Protein AF-A0A397U407-F1 (afdb_monomer_lite)

Secondary structure (DSSP, 8-state):
-TTT-----S-EEEESSSSS-EE-TTTGGGHHHHSTT--EEEE-STT-------TT-EEEEEE-TTT-SEEES-EEEESSSTT-EEEHHHHS-SS-SS-TTS-EEE-

Sequence (107 aa):
CDYCDSVIAGVRYKCINCPDFDLCNNCVALAPTQHPGHTFIPIHRAGELEIKPSSSVFHPGIICDACRKAIRGVRYKCGNCVNFDLCGNCEADPISKHDENHIFIKI

Structure (mmCIF, N/CA/C/O backbone):
data_AF-A0A397U407-F1
#
_entry.id   AF-A0A397U407-F1
#
loop_
_atom_site.group_PDB
_atom_site.id
_atom_site.type_symbol
_atom_site.label_atom_id
_atom_site.label_alt_id
_atom_site.label_comp_id
_atom_site.label_asym_id
_atom_site.label_entity_id
_atom_site.label_seq_id
_atom_site.pdbx_PDB_ins_code
_atom_site.Cartn_x
_atom_site.Cartn_y
_atom_site.Cartn_z
_atom_site.occupancy
_atom_site.B_iso_or_equiv
_atom_site.auth_seq_id
_atom_site.auth_comp_id
_atom_site.auth_asym_id
_atom_site.auth_atom_id
_atom_site.pdbx_PDB_model_num
ATOM 1 N N . CYS A 1 1 ? -4.750 7.239 18.095 1.00 93.19 1 CYS A N 1
ATOM 2 C CA . CYS A 1 1 ? -5.828 6.462 17.459 1.00 93.19 1 CYS A CA 1
ATOM 3 C C . CYS A 1 1 ? -6.546 7.441 16.565 1.00 93.19 1 CYS A C 1
ATOM 5 O O . CYS A 1 1 ? -7.097 8.382 17.115 1.00 93.19 1 CYS A O 1
ATOM 7 N N . ASP A 1 2 ? -6.536 7.252 15.251 1.00 93.25 2 ASP A N 1
ATOM 8 C CA . ASP A 1 2 ? -7.065 8.248 14.303 1.00 93.25 2 ASP A CA 1
ATOM 9 C C . ASP A 1 2 ? -8.592 8.373 14.323 1.00 93.25 2 ASP A C 1
ATOM 11 O O . ASP A 1 2 ? -9.152 9.260 13.693 1.00 93.25 2 ASP A O 1
ATOM 15 N N . TYR A 1 3 ? -9.286 7.483 15.040 1.00 92.38 3 TYR A N 1
ATOM 16 C CA . TYR A 1 3 ? -10.741 7.552 15.183 1.00 92.38 3 TYR A CA 1
ATOM 17 C C . TYR A 1 3 ? -11.211 8.279 16.449 1.00 92.38 3 TYR A C 1
ATOM 19 O O . TYR A 1 3 ? -12.225 8.965 16.423 1.00 92.38 3 TYR A O 1
ATOM 27 N N . CYS A 1 4 ? -10.534 8.080 17.583 1.00 93.94 4 CYS A N 1
ATOM 28 C CA . CYS A 1 4 ? -10.966 8.626 18.877 1.00 93.94 4 CYS A CA 1
ATOM 29 C C . CYS A 1 4 ? -9.955 9.593 19.500 1.00 93.94 4 CYS A C 1
ATOM 31 O O . CYS A 1 4 ? -10.072 9.899 20.685 1.00 93.94 4 CYS A O 1
ATOM 33 N N . ASP A 1 5 ? -8.924 9.976 18.743 1.00 93.75 5 ASP A N 1
ATOM 34 C CA . ASP A 1 5 ? -7.843 10.915 19.085 1.00 93.75 5 ASP A CA 1
ATOM 35 C C . ASP A 1 5 ? -7.050 10.610 20.367 1.00 93.75 5 ASP A C 1
ATOM 37 O O . ASP A 1 5 ? -6.155 11.348 20.773 1.00 93.75 5 ASP A O 1
ATOM 41 N N . SER A 1 6 ? -7.322 9.473 21.005 1.00 93.06 6 SER A N 1
ATOM 42 C CA . SER A 1 6 ? -6.620 9.042 22.207 1.00 93.06 6 SER A CA 1
ATOM 43 C C . SER A 1 6 ? -5.265 8.414 21.886 1.00 93.06 6 SER A C 1
ATOM 45 O O . SER A 1 6 ? -5.049 7.791 20.833 1.00 93.06 6 SER A O 1
ATOM 47 N N . VAL A 1 7 ? -4.345 8.537 22.845 1.00 92.38 7 VAL A N 1
ATOM 48 C CA . VAL A 1 7 ? -3.072 7.817 22.824 1.00 92.38 7 VAL A CA 1
ATOM 49 C C . VAL A 1 7 ? -3.354 6.317 22.863 1.00 92.38 7 VAL A C 1
ATOM 51 O O . VAL A 1 7 ? -4.119 5.831 23.696 1.00 92.38 7 VAL A O 1
ATOM 54 N N . ILE A 1 8 ? -2.730 5.569 21.955 1.00 91.62 8 ILE A N 1
ATOM 55 C CA . ILE A 1 8 ? -2.888 4.117 21.910 1.00 91.62 8 ILE A CA 1
ATOM 56 C C . ILE A 1 8 ? -2.012 3.503 23.002 1.00 91.62 8 ILE A C 1
ATOM 58 O O . ILE A 1 8 ? -0.793 3.435 22.862 1.00 91.62 8 ILE A O 1
ATOM 62 N N . ALA A 1 9 ? -2.642 3.048 24.082 1.00 88.88 9 ALA A N 1
ATOM 63 C CA . ALA A 1 9 ? -2.004 2.230 25.105 1.00 88.88 9 ALA A CA 1
ATOM 64 C C . ALA A 1 9 ? -2.321 0.746 24.852 1.00 88.88 9 ALA A C 1
ATOM 66 O O . ALA A 1 9 ? -3.488 0.365 24.753 1.00 88.88 9 ALA A O 1
ATOM 67 N N . GLY A 1 10 ? -1.288 -0.094 24.744 1.00 88.00 10 GLY A N 1
ATOM 68 C CA . GLY A 1 10 ? -1.428 -1.520 24.431 1.00 88.00 10 GLY A CA 1
ATOM 69 C C . GLY A 1 10 ? -1.269 -1.818 22.938 1.00 88.00 10 GLY A C 1
ATOM 70 O O . GLY A 1 10 ? -0.329 -1.338 22.311 1.00 88.00 10 GLY A O 1
ATOM 71 N N . VAL A 1 11 ? -2.162 -2.640 22.375 1.00 90.81 11 VAL A N 1
ATOM 72 C CA . VAL A 1 11 ? -2.083 -3.070 20.968 1.00 90.81 11 VAL A CA 1
ATOM 73 C C . VAL A 1 11 ? -2.506 -1.932 20.038 1.00 90.81 11 VAL A C 1
ATOM 75 O O . VAL A 1 11 ? -3.620 -1.410 20.142 1.00 90.81 11 VAL A O 1
ATOM 78 N N . ARG A 1 12 ? -1.617 -1.572 19.109 1.00 93.00 12 ARG A N 1
ATOM 79 C CA . ARG A 1 12 ? -1.882 -0.630 18.012 1.00 93.00 12 ARG A CA 1
ATOM 80 C C . ARG A 1 12 ? -2.314 -1.408 16.783 1.00 93.00 12 ARG A C 1
ATOM 82 O O . ARG A 1 12 ? -1.646 -2.360 16.417 1.00 93.00 12 ARG A O 1
ATOM 89 N N . TYR A 1 13 ? -3.394 -1.007 16.128 1.00 92.50 13 TYR A N 1
ATOM 90 C CA . TYR A 1 13 ? -3.873 -1.654 14.910 1.00 92.50 13 TYR A CA 1
ATOM 91 C C . TYR A 1 13 ? -3.595 -0.757 13.713 1.00 92.50 13 TYR A C 1
ATOM 93 O O . TYR A 1 13 ? -4.314 0.218 13.518 1.00 92.50 13 TYR A O 1
ATOM 101 N N . LYS A 1 14 ? -2.576 -1.079 12.913 1.00 89.31 14 LYS A N 1
ATOM 102 C CA . LYS A 1 14 ? -2.215 -0.280 11.735 1.00 89.31 14 LYS A CA 1
ATOM 103 C C . LYS A 1 14 ? -2.994 -0.739 10.512 1.00 89.31 14 LYS A C 1
ATOM 105 O O . LYS A 1 14 ? -3.038 -1.934 10.214 1.00 89.31 14 LYS A O 1
ATOM 110 N N . CYS A 1 15 ? -3.580 0.209 9.792 1.00 89.69 15 CYS A N 1
ATOM 111 C CA . CYS A 1 15 ? -4.128 -0.026 8.466 1.00 89.69 15 CYS A CA 1
ATOM 112 C C . CYS A 1 15 ? -2.975 -0.204 7.475 1.00 89.69 15 CYS A C 1
ATOM 114 O O . CYS A 1 15 ? -2.140 0.686 7.322 1.00 89.69 15 CYS A O 1
ATOM 116 N N . ILE A 1 16 ? -2.925 -1.342 6.784 1.00 84.38 16 ILE A N 1
ATOM 117 C CA . ILE A 1 16 ? -1.868 -1.612 5.791 1.00 84.38 16 ILE A CA 1
ATOM 118 C C . ILE A 1 16 ? -2.165 -0.979 4.427 1.00 84.38 16 ILE A C 1
ATOM 120 O O . ILE A 1 16 ? -1.304 -0.937 3.551 1.00 84.38 16 ILE A O 1
ATOM 124 N N . ASN A 1 17 ? -3.401 -0.518 4.236 1.00 82.88 17 ASN A N 1
ATOM 125 C CA . ASN A 1 17 ? -3.863 0.129 3.015 1.00 82.88 17 ASN A CA 1
ATOM 126 C C . ASN A 1 17 ? -3.683 1.656 3.057 1.00 82.88 17 ASN A C 1
ATOM 128 O O . ASN A 1 17 ? -3.787 2.298 2.014 1.00 82.88 17 ASN A O 1
ATOM 132 N N . CYS A 1 18 ? -3.386 2.229 4.229 1.00 79.75 18 CYS A N 1
ATOM 133 C CA . CYS A 1 18 ? -3.211 3.665 4.433 1.00 79.75 18 CYS A CA 1
ATOM 134 C C . CYS A 1 18 ? -1.795 3.989 4.944 1.00 79.75 18 CYS A C 1
ATOM 136 O O . CYS A 1 18 ? -1.244 3.215 5.728 1.00 79.75 18 CYS A O 1
ATOM 138 N N . PRO A 1 19 ? -1.207 5.137 4.556 1.00 76.81 19 PRO A N 1
ATOM 139 C CA . PRO A 1 19 ? 0.125 5.532 5.021 1.00 76.81 19 PRO A CA 1
ATOM 140 C C . PRO A 1 19 ? 0.213 5.678 6.548 1.00 76.81 19 PRO A C 1
ATOM 142 O O . PRO A 1 19 ? 1.113 5.120 7.181 1.00 76.81 19 PRO A O 1
ATOM 145 N N . ASP A 1 20 ? -0.760 6.365 7.150 1.00 83.06 20 ASP A N 1
ATOM 146 C CA . ASP A 1 20 ? -0.769 6.689 8.578 1.00 83.06 20 ASP A CA 1
ATOM 147 C C . ASP A 1 20 ? -2.200 6.641 9.120 1.00 83.06 20 ASP A C 1
ATOM 149 O O . ASP A 1 20 ? -2.890 7.649 9.207 1.00 83.06 20 ASP A O 1
ATOM 153 N N . PHE A 1 21 ? -2.698 5.424 9.342 1.00 90.62 21 PHE A N 1
ATOM 154 C CA . PHE A 1 21 ? -3.993 5.216 9.977 1.00 90.62 21 PHE A CA 1
ATOM 155 C C . PHE A 1 21 ? -3.915 4.039 10.946 1.00 90.62 21 PHE A C 1
ATOM 157 O O . PHE A 1 21 ? -3.531 2.925 10.576 1.00 90.62 21 PHE A O 1
ATOM 164 N N . ASP A 1 22 ? -4.291 4.295 12.189 1.00 93.25 22 ASP A N 1
ATOM 165 C CA . ASP A 1 22 ? -4.041 3.470 13.350 1.00 93.25 22 ASP A CA 1
ATOM 166 C C . ASP A 1 22 ? -5.199 3.535 14.347 1.00 93.25 22 ASP A C 1
ATOM 168 O O . ASP A 1 22 ? -5.568 4.582 14.887 1.00 93.25 22 ASP A O 1
ATOM 172 N N . LEU A 1 23 ? -5.738 2.366 14.671 1.00 94.44 23 LEU A N 1
ATOM 173 C CA . LEU A 1 23 ? -6.820 2.205 15.632 1.00 94.44 23 LEU A CA 1
ATOM 174 C C . LEU A 1 23 ? -6.302 1.635 16.955 1.00 94.44 23 LEU A C 1
ATOM 176 O O . LEU A 1 23 ? -5.342 0.865 17.004 1.00 94.44 23 LEU A O 1
ATOM 180 N N . CYS A 1 24 ? -6.953 2.006 18.056 1.00 95.38 24 CYS A N 1
ATOM 181 C CA . CYS A 1 24 ? -6.770 1.340 19.342 1.00 95.38 24 CYS A CA 1
ATOM 182 C C . CYS A 1 24 ? -7.677 0.106 19.454 1.00 95.38 24 CYS A C 1
ATOM 184 O O . CYS A 1 24 ? -8.590 -0.099 18.649 1.00 95.38 24 CYS A O 1
ATOM 186 N N . ASN A 1 25 ? -7.476 -0.681 20.511 1.00 93.94 25 ASN A N 1
ATOM 187 C CA . ASN A 1 25 ? -8.255 -1.890 20.775 1.00 93.94 25 ASN A CA 1
ATOM 188 C C . ASN A 1 25 ? -9.774 -1.660 20.870 1.00 93.94 25 ASN A C 1
ATOM 190 O O . ASN A 1 25 ? -10.549 -2.538 20.511 1.00 93.94 25 ASN A O 1
ATOM 194 N N . ASN A 1 26 ? -10.208 -0.477 21.308 1.00 93.94 26 ASN A N 1
ATOM 195 C CA . ASN A 1 26 ? -11.634 -0.158 21.417 1.00 93.94 26 ASN A CA 1
ATOM 196 C C . ASN A 1 26 ? -12.246 0.265 20.074 1.00 93.94 26 ASN A C 1
ATOM 198 O O . ASN A 1 26 ? -13.452 0.145 19.882 1.00 93.94 26 ASN A O 1
ATOM 202 N N . CYS A 1 27 ? -11.429 0.763 19.144 1.00 94.88 27 CYS A N 1
ATOM 203 C CA . CYS A 1 27 ? -11.901 1.303 17.871 1.00 94.88 27 CYS A CA 1
ATOM 204 C C . CYS A 1 27 ? -11.763 0.314 16.712 1.00 94.88 27 CYS A C 1
ATOM 206 O O . CYS A 1 27 ? -12.470 0.460 15.722 1.00 94.88 27 CYS A O 1
ATOM 208 N N . VAL A 1 28 ? -10.915 -0.715 16.824 1.00 93.38 28 VAL A N 1
ATOM 209 C CA . VAL A 1 28 ? -10.746 -1.718 15.757 1.00 93.38 28 VAL A CA 1
ATOM 210 C C . VAL A 1 28 ? -12.046 -2.463 15.435 1.00 93.38 28 VAL A C 1
ATOM 212 O O . VAL A 1 28 ? -12.306 -2.770 14.277 1.00 93.38 28 VAL A O 1
ATOM 215 N N . ALA A 1 29 ? -12.917 -2.675 16.426 1.00 92.00 29 ALA A N 1
ATOM 216 C CA . ALA A 1 29 ? -14.231 -3.285 16.212 1.00 92.00 29 ALA A CA 1
ATOM 217 C C . ALA A 1 29 ? -15.157 -2.430 15.323 1.00 92.00 29 ALA A C 1
ATOM 219 O O . ALA A 1 29 ? -16.078 -2.962 14.710 1.00 92.00 29 ALA A O 1
ATOM 220 N N . LEU A 1 30 ? -14.896 -1.121 15.226 1.00 91.25 30 LEU A N 1
ATOM 221 C CA . LEU A 1 30 ? -15.621 -0.186 14.362 1.00 91.25 30 LEU A CA 1
ATOM 222 C C . LEU A 1 30 ? -15.002 -0.084 12.960 1.00 91.25 30 LEU A C 1
ATOM 224 O O . LEU A 1 30 ? -15.583 0.554 12.086 1.00 91.25 30 LEU A O 1
ATOM 228 N N . ALA A 1 31 ? -13.843 -0.704 12.715 1.00 87.75 31 ALA A N 1
ATOM 229 C CA . ALA A 1 31 ? -13.171 -0.648 11.420 1.00 87.75 31 ALA A CA 1
ATOM 230 C C . ALA A 1 31 ? -14.056 -1.115 10.248 1.00 87.75 31 ALA A C 1
ATOM 232 O O . ALA A 1 31 ? -14.077 -0.416 9.238 1.00 87.75 31 ALA A O 1
ATOM 233 N N . PRO A 1 32 ? -14.850 -2.204 10.350 1.00 85.25 32 PRO A N 1
ATOM 234 C CA . PRO A 1 32 ? -15.691 -2.641 9.235 1.00 85.25 32 PRO A CA 1
ATOM 235 C C . PRO A 1 32 ? -16.739 -1.610 8.796 1.00 85.25 32 PRO A C 1
ATOM 237 O O . PRO A 1 32 ? -17.144 -1.624 7.637 1.00 85.25 32 PRO A O 1
ATOM 240 N N . THR A 1 33 ? -17.182 -0.727 9.698 1.00 86.56 33 THR A N 1
ATOM 241 C CA . THR A 1 33 ? -18.207 0.286 9.404 1.00 86.56 33 THR A CA 1
ATOM 242 C C . THR A 1 33 ? -17.603 1.658 9.117 1.00 86.56 33 THR A C 1
ATOM 244 O O . THR A 1 33 ? -18.044 2.335 8.195 1.00 86.56 33 THR A O 1
ATOM 247 N N . GLN A 1 34 ? -16.583 2.067 9.876 1.00 82.50 34 GLN A N 1
ATOM 248 C CA . GLN A 1 34 ? -15.979 3.403 9.792 1.00 82.50 34 GLN A CA 1
ATOM 249 C C . GLN A 1 34 ? -14.760 3.471 8.865 1.00 82.50 34 GLN A C 1
ATOM 251 O O . GLN A 1 34 ? -14.347 4.561 8.476 1.00 82.50 34 GLN A O 1
ATOM 256 N N . HIS A 1 35 ? -14.172 2.327 8.514 1.00 79.81 35 HIS A N 1
ATOM 257 C CA . HIS A 1 35 ? -13.027 2.233 7.611 1.00 79.81 35 HIS A CA 1
ATOM 258 C C . HIS A 1 35 ? -13.137 0.986 6.704 1.00 79.81 35 HIS A C 1
ATOM 260 O O . HIS A 1 35 ? -12.299 0.079 6.771 1.00 79.81 35 HIS A O 1
ATOM 266 N N . PRO A 1 36 ? -14.213 0.897 5.896 1.00 83.56 36 PRO A N 1
ATOM 267 C CA . PRO A 1 36 ? -14.557 -0.310 5.152 1.00 83.56 36 PRO A CA 1
ATOM 268 C C . PRO A 1 36 ? -13.537 -0.631 4.055 1.00 83.56 36 PRO A C 1
ATOM 270 O O . PRO A 1 36 ? -12.935 0.252 3.452 1.00 83.56 36 PRO A O 1
ATOM 273 N N . GLY A 1 37 ? -13.380 -1.924 3.760 1.00 79.75 37 GLY A N 1
ATOM 274 C CA . GLY A 1 37 ? -12.528 -2.407 2.667 1.00 79.75 37 GLY A CA 1
ATOM 275 C C . GLY A 1 37 ? -11.024 -2.383 2.956 1.00 79.75 37 GLY A C 1
ATOM 276 O O . GLY A 1 37 ? -10.240 -2.792 2.102 1.00 79.75 37 GLY A O 1
ATOM 277 N N . HIS A 1 38 ? -10.610 -1.940 4.142 1.00 83.56 38 HIS A N 1
ATOM 278 C CA . HIS A 1 38 ? -9.208 -1.841 4.533 1.00 83.56 38 HIS A CA 1
ATOM 279 C C . HIS A 1 38 ? -8.843 -2.854 5.623 1.00 83.56 38 HIS A C 1
ATOM 281 O O . HIS A 1 38 ? -9.641 -3.187 6.499 1.00 83.56 38 HIS A O 1
ATOM 287 N N . THR A 1 39 ? -7.612 -3.360 5.552 1.00 84.56 39 THR A N 1
ATOM 288 C CA . THR A 1 39 ? -7.102 -4.411 6.435 1.00 84.56 39 THR A CA 1
ATOM 289 C C . THR A 1 39 ? -6.270 -3.814 7.562 1.00 84.56 39 THR A C 1
ATOM 291 O O . THR A 1 39 ? -5.362 -3.013 7.330 1.00 84.56 39 THR A O 1
ATOM 294 N N . PHE A 1 40 ? -6.552 -4.260 8.783 1.00 89.75 40 PHE A N 1
ATOM 295 C CA . PHE A 1 40 ? -5.832 -3.870 9.989 1.00 89.75 40 PHE A CA 1
ATOM 296 C C . PHE A 1 40 ? -5.002 -5.028 10.520 1.00 89.75 40 PHE A C 1
ATOM 298 O O . PHE A 1 40 ? -5.471 -6.165 10.564 1.00 89.75 40 PHE A O 1
ATOM 305 N N . ILE A 1 41 ? -3.786 -4.723 10.968 1.00 89.25 41 ILE A N 1
ATOM 306 C CA . ILE A 1 41 ? -2.903 -5.691 11.618 1.00 89.25 41 ILE A CA 1
ATOM 307 C C . ILE A 1 41 ? -2.544 -5.229 13.037 1.00 89.25 41 ILE A C 1
ATOM 309 O O . ILE A 1 41 ? -2.310 -4.033 13.239 1.00 89.25 41 ILE A O 1
ATOM 313 N N . PRO A 1 42 ? -2.502 -6.138 14.026 1.00 90.75 42 PRO A N 1
ATOM 314 C CA . PRO A 1 42 ? -2.103 -5.799 15.385 1.00 90.75 42 PRO A CA 1
ATOM 315 C C . PRO A 1 42 ? -0.579 -5.650 15.496 1.00 90.75 42 PRO A C 1
ATOM 317 O O . PRO A 1 42 ? 0.176 -6.497 15.029 1.00 90.75 42 PRO A O 1
ATOM 320 N N . ILE A 1 43 ? -0.137 -4.588 16.163 1.00 88.94 43 ILE A N 1
ATOM 321 C CA . ILE A 1 43 ? 1.244 -4.312 16.556 1.00 88.94 43 ILE A CA 1
ATOM 322 C C . ILE A 1 43 ? 1.293 -4.365 18.085 1.00 88.94 43 ILE A C 1
ATOM 324 O O . ILE A 1 43 ? 0.714 -3.501 18.755 1.00 88.94 43 ILE A O 1
ATOM 328 N N . HIS A 1 44 ? 1.960 -5.372 18.652 1.00 87.25 44 HIS A N 1
ATOM 329 C CA . HIS A 1 44 ? 2.063 -5.533 20.105 1.00 87.25 44 HIS A CA 1
ATOM 330 C C . HIS A 1 44 ? 3.297 -4.828 20.673 1.00 87.25 44 HIS A C 1
ATOM 332 O O . HIS A 1 44 ? 3.279 -4.391 21.825 1.00 87.25 44 HIS A O 1
ATOM 338 N N . ARG A 1 45 ? 4.372 -4.709 19.883 1.00 82.50 45 ARG A N 1
ATOM 339 C CA . ARG A 1 45 ? 5.630 -4.070 20.286 1.00 82.50 45 ARG A CA 1
ATOM 340 C C . ARG A 1 45 ? 6.141 -3.101 19.226 1.00 82.50 45 ARG A C 1
ATOM 342 O O . ARG A 1 45 ? 6.028 -3.338 18.025 1.00 82.50 45 ARG A O 1
ATOM 349 N N . ALA A 1 46 ? 6.754 -2.010 19.677 1.00 70.56 46 ALA A N 1
ATOM 350 C CA . ALA A 1 46 ? 7.431 -1.075 18.786 1.00 70.56 46 ALA A CA 1
ATOM 351 C C . ALA A 1 46 ? 8.531 -1.812 17.996 1.00 70.56 46 ALA A C 1
ATOM 353 O O . ALA A 1 46 ? 9.416 -2.421 18.592 1.00 70.56 46 ALA A O 1
ATOM 354 N N . GLY A 1 47 ? 8.445 -1.780 16.662 1.00 69.44 47 GLY A N 1
ATOM 355 C CA . GLY A 1 47 ? 9.377 -2.466 15.756 1.00 69.44 47 GLY A CA 1
ATOM 356 C C . GLY A 1 47 ? 8.974 -3.882 15.321 1.00 69.44 47 GLY A C 1
ATOM 357 O O . GLY A 1 47 ? 9.689 -4.483 14.532 1.00 69.44 47 GLY A O 1
ATOM 358 N N . GLU A 1 48 ? 7.840 -4.421 15.784 1.00 70.12 48 GLU A N 1
ATOM 359 C CA . GLU A 1 48 ? 7.394 -5.786 15.439 1.00 70.12 48 GLU A CA 1
ATOM 360 C C . GLU A 1 48 ? 6.938 -5.940 13.980 1.00 70.12 48 GLU A C 1
ATOM 362 O O . GLU A 1 48 ? 6.985 -7.034 13.423 1.00 70.12 48 GLU A O 1
ATOM 367 N N . LEU A 1 49 ? 6.517 -4.848 13.343 1.00 61.56 49 LEU A N 1
ATOM 368 C CA . LEU A 1 49 ? 5.972 -4.875 11.992 1.00 61.56 49 LEU A CA 1
ATOM 369 C C . LEU A 1 49 ? 6.755 -3.965 11.052 1.00 61.56 49 LEU A C 1
ATOM 371 O O . LEU A 1 49 ? 6.455 -2.784 10.893 1.00 61.56 49 LEU A O 1
ATOM 375 N N . GLU A 1 50 ? 7.719 -4.565 10.355 1.00 57.69 50 GLU A N 1
ATOM 376 C CA . GLU A 1 50 ? 8.122 -4.103 9.032 1.00 57.69 50 GLU A CA 1
ATOM 377 C C . GLU A 1 50 ? 7.036 -4.539 8.042 1.00 57.69 50 GLU A C 1
ATOM 379 O O . GLU A 1 50 ? 7.073 -5.651 7.510 1.00 57.69 50 GLU A O 1
ATOM 384 N N . ILE A 1 51 ? 6.031 -3.689 7.806 1.00 56.03 51 ILE A N 1
ATOM 385 C CA . ILE A 1 51 ? 5.034 -3.926 6.754 1.00 56.03 51 ILE A CA 1
ATOM 386 C C . ILE A 1 51 ? 5.749 -3.757 5.413 1.00 56.03 51 ILE A C 1
ATOM 388 O O . ILE A 1 51 ? 5.690 -2.712 4.769 1.00 56.03 51 ILE A O 1
ATOM 392 N N . LYS A 1 52 ? 6.465 -4.798 4.986 1.00 53.47 52 LYS A N 1
ATOM 393 C CA . LYS A 1 52 ? 6.828 -4.956 3.585 1.00 53.47 52 LYS A CA 1
ATOM 394 C C . LYS A 1 52 ? 5.496 -5.108 2.853 1.00 53.47 52 LYS A C 1
ATOM 396 O O . LYS A 1 52 ? 4.744 -6.017 3.217 1.00 53.47 52 LYS A O 1
ATOM 401 N N . PRO A 1 53 ? 5.157 -4.223 1.898 1.00 48.00 53 PRO A N 1
ATOM 402 C CA . PRO A 1 53 ? 3.912 -4.337 1.148 1.00 48.00 53 PRO A CA 1
ATOM 403 C C . PRO A 1 53 ? 3.809 -5.774 0.653 1.00 48.00 53 PRO A C 1
ATOM 405 O O . PRO A 1 53 ? 4.764 -6.294 0.073 1.00 48.00 53 PRO A O 1
ATOM 408 N N . SER A 1 54 ? 2.709 -6.438 1.013 1.00 48.28 54 SER A N 1
ATOM 409 C CA . SER A 1 54 ? 2.567 -7.888 0.942 1.00 48.28 54 SER A CA 1
ATOM 410 C C . SER A 1 54 ? 3.037 -8.414 -0.412 1.00 48.28 54 SER A C 1
ATOM 412 O O . SER A 1 54 ? 2.348 -8.287 -1.423 1.00 48.28 54 SER A O 1
ATOM 414 N N . SER A 1 55 ? 4.196 -9.062 -0.425 1.00 52.69 55 SER A N 1
ATOM 415 C CA . SER A 1 55 ? 4.693 -9.856 -1.550 1.00 52.69 55 SER A CA 1
ATOM 416 C C . SER A 1 55 ? 3.856 -11.129 -1.774 1.00 52.69 55 SER A C 1
ATOM 418 O O . SER A 1 55 ? 4.177 -11.934 -2.646 1.00 52.69 55 SER A O 1
ATOM 420 N N . SER A 1 56 ? 2.781 -11.306 -0.998 1.00 54.09 56 SER A N 1
ATOM 421 C CA . SER A 1 56 ? 1.949 -12.506 -0.897 1.00 54.09 56 SER A CA 1
ATOM 422 C C . SER A 1 56 ? 0.846 -12.620 -1.953 1.00 54.09 56 SER A C 1
ATOM 424 O O . SER A 1 56 ? 0.297 -13.706 -2.113 1.00 54.09 56 SER A O 1
ATOM 426 N N . VAL A 1 57 ? 0.504 -11.547 -2.681 1.00 61.91 57 VAL A N 1
ATOM 427 C CA . VAL A 1 57 ? -0.433 -11.650 -3.816 1.00 61.91 57 VAL A CA 1
ATOM 428 C C . VAL A 1 57 ? 0.346 -12.173 -5.018 1.00 61.91 57 VAL A C 1
ATOM 430 O O . VAL A 1 57 ? 1.116 -11.451 -5.649 1.00 61.91 57 VAL A O 1
ATOM 433 N N . PHE A 1 58 ? 0.222 -13.468 -5.288 1.00 66.00 58 PHE A N 1
ATOM 434 C CA . PHE A 1 58 ? 0.846 -14.095 -6.445 1.00 66.00 58 PHE A CA 1
ATOM 435 C C . PHE A 1 58 ? -0.116 -14.046 -7.629 1.00 66.00 58 PHE A C 1
ATOM 437 O O . PHE A 1 58 ? -1.239 -14.532 -7.531 1.00 66.00 58 PHE A O 1
ATOM 444 N N . HIS A 1 59 ? 0.343 -13.481 -8.746 1.00 70.56 59 HIS A N 1
ATOM 445 C CA . HIS A 1 59 ? -0.394 -13.435 -10.007 1.00 70.56 59 HIS A CA 1
ATOM 446 C C . HIS A 1 59 ? 0.144 -14.536 -10.941 1.00 70.56 59 HIS A C 1
ATOM 448 O O . HIS A 1 59 ? 1.090 -14.286 -11.696 1.00 70.56 59 HIS A O 1
ATOM 454 N N . PRO A 1 60 ? -0.372 -15.782 -10.867 1.00 68.50 60 PRO A N 1
ATOM 455 C CA . PRO A 1 60 ? 0.147 -16.895 -11.658 1.00 68.50 60 PRO A CA 1
ATOM 456 C C . PRO A 1 60 ? 0.050 -16.598 -13.157 1.00 68.50 60 PRO A C 1
ATOM 458 O O . PRO A 1 60 ? -1.005 -16.229 -13.663 1.00 68.50 60 PRO A O 1
ATOM 461 N N . GLY A 1 61 ? 1.167 -16.764 -13.868 1.00 77.62 61 GLY A N 1
ATOM 462 C CA . GLY A 1 61 ? 1.244 -16.545 -15.317 1.00 77.62 61 GLY A CA 1
ATOM 463 C C . GLY A 1 61 ? 1.393 -15.085 -15.754 1.00 77.62 61 GLY A C 1
ATOM 464 O O . GLY A 1 61 ? 1.489 -14.837 -16.952 1.00 77.62 61 GLY A O 1
ATOM 465 N N . ILE A 1 62 ? 1.457 -14.126 -14.823 1.00 84.50 62 ILE A N 1
ATOM 466 C CA . ILE A 1 62 ? 1.622 -12.702 -15.139 1.00 84.50 62 ILE A CA 1
ATOM 467 C C . ILE A 1 62 ? 3.048 -12.257 -14.804 1.00 84.50 62 ILE A C 1
ATOM 469 O O . ILE A 1 62 ? 3.560 -12.448 -13.695 1.00 84.50 62 ILE A O 1
ATOM 473 N N . ILE A 1 63 ? 3.701 -11.652 -15.792 1.00 91.00 63 ILE A N 1
ATOM 474 C CA . ILE A 1 63 ? 5.109 -11.262 -15.753 1.00 91.00 63 ILE A CA 1
ATOM 475 C C . ILE A 1 63 ? 5.187 -9.746 -15.919 1.00 91.00 63 ILE A C 1
ATOM 477 O O . ILE A 1 63 ? 4.463 -9.178 -16.722 1.00 91.00 63 ILE A O 1
ATOM 481 N N . CYS A 1 64 ? 6.070 -9.100 -15.159 1.00 92.25 64 CYS A N 1
ATOM 482 C CA . CYS A 1 64 ? 6.381 -7.690 -15.359 1.00 92.25 64 CYS A CA 1
ATOM 483 C C . CYS A 1 64 ? 7.113 -7.505 -16.694 1.00 92.25 64 CYS A C 1
ATOM 485 O O . CYS A 1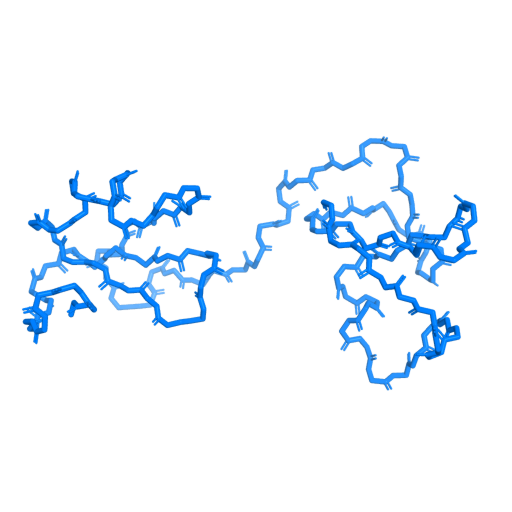 64 ? 8.172 -8.106 -16.899 1.00 92.25 64 CYS A O 1
ATOM 487 N N . ASP A 1 65 ? 6.601 -6.645 -17.570 1.00 94.12 65 ASP A N 1
ATOM 488 C CA . ASP A 1 65 ? 7.185 -6.400 -18.891 1.00 94.12 65 ASP A CA 1
ATOM 489 C C . ASP A 1 65 ? 8.546 -5.697 -18.816 1.00 94.12 65 ASP A C 1
ATOM 491 O O . ASP A 1 65 ? 9.408 -5.941 -19.658 1.00 94.12 65 ASP A O 1
ATOM 495 N N . ALA A 1 66 ? 8.797 -4.923 -17.755 1.00 92.69 66 ALA A N 1
ATOM 496 C CA . ALA A 1 66 ? 10.063 -4.219 -17.562 1.00 92.69 66 ALA A CA 1
ATOM 497 C C . ALA A 1 66 ? 11.196 -5.109 -17.018 1.00 92.69 66 ALA A C 1
ATOM 499 O O . ALA A 1 66 ? 12.309 -5.079 -17.536 1.00 92.69 66 ALA A O 1
ATOM 500 N N . CYS A 1 67 ? 10.948 -5.898 -15.963 1.00 92.12 67 CYS A N 1
ATOM 501 C CA . CYS A 1 67 ? 11.999 -6.713 -15.324 1.00 92.12 67 CYS A CA 1
ATOM 502 C C . CYS A 1 67 ? 11.919 -8.213 -15.626 1.00 92.12 67 CYS A C 1
ATOM 504 O O . CYS A 1 67 ? 12.769 -8.969 -15.152 1.00 92.12 67 CYS A O 1
ATOM 506 N N . ARG A 1 68 ? 10.903 -8.656 -16.380 1.00 92.56 68 ARG A N 1
ATOM 507 C CA . ARG A 1 68 ? 10.675 -10.053 -16.797 1.00 92.56 68 ARG A CA 1
ATOM 508 C C . ARG A 1 68 ? 10.547 -11.055 -15.642 1.00 92.56 68 ARG A C 1
ATOM 510 O O . ARG A 1 68 ? 10.682 -12.259 -15.842 1.00 92.56 68 ARG A O 1
ATOM 517 N N . LYS A 1 69 ? 10.256 -10.577 -14.428 1.00 89.06 69 LYS A N 1
ATOM 518 C CA . LYS A 1 69 ? 9.990 -11.405 -13.241 1.00 89.06 69 LYS A CA 1
ATOM 519 C C . LYS A 1 69 ? 8.487 -11.542 -13.018 1.00 89.06 69 LYS A C 1
ATOM 521 O O . LYS A 1 69 ? 7.726 -10.630 -13.336 1.00 89.06 69 LYS A O 1
ATOM 526 N N . ALA A 1 70 ? 8.073 -12.665 -12.434 1.00 86.50 70 ALA A N 1
ATOM 527 C CA . ALA A 1 70 ? 6.691 -12.863 -12.008 1.00 86.50 70 ALA A CA 1
ATOM 528 C C . ALA A 1 70 ? 6.271 -11.759 -11.027 1.00 86.50 70 ALA A C 1
ATOM 530 O O . ALA A 1 70 ? 7.021 -11.433 -10.097 1.00 86.50 70 ALA A O 1
ATOM 531 N N . ILE A 1 71 ? 5.085 -11.192 -11.239 1.00 85.31 71 ILE A N 1
ATOM 532 C CA . ILE A 1 71 ? 4.575 -10.123 -10.382 1.00 85.31 71 ILE A CA 1
ATOM 533 C C . ILE A 1 71 ? 4.154 -10.721 -9.038 1.00 85.31 71 I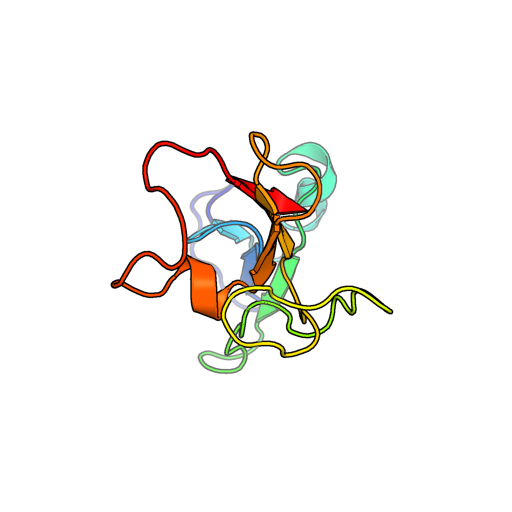LE A C 1
ATOM 535 O O . ILE A 1 71 ? 3.356 -11.657 -8.967 1.00 85.31 71 ILE A O 1
ATOM 539 N N . ARG A 1 72 ? 4.728 -10.170 -7.967 1.00 82.19 72 ARG A N 1
ATOM 540 C CA . ARG A 1 72 ? 4.400 -10.493 -6.578 1.00 82.19 72 ARG A CA 1
ATOM 541 C C . ARG A 1 72 ? 3.936 -9.222 -5.880 1.00 82.19 72 ARG A C 1
ATOM 543 O O . ARG A 1 72 ? 4.611 -8.199 -5.972 1.00 82.19 72 ARG A O 1
ATOM 550 N N . GLY A 1 73 ? 2.812 -9.305 -5.181 1.00 81.19 73 GLY A N 1
ATOM 551 C CA . GLY A 1 73 ? 2.127 -8.161 -4.597 1.00 81.19 73 GLY A CA 1
ATOM 552 C C . GLY A 1 73 ? 1.254 -7.439 -5.620 1.00 81.19 73 GLY A C 1
ATOM 553 O 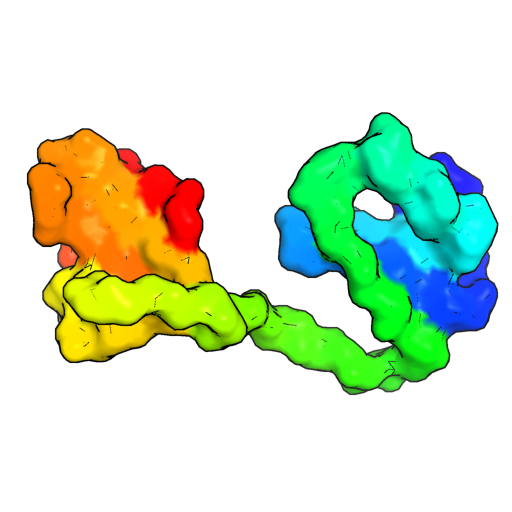O . GLY A 1 73 ? 0.476 -8.057 -6.343 1.00 81.19 73 GLY A O 1
ATOM 554 N N . VAL A 1 74 ? 1.373 -6.117 -5.655 1.00 82.69 74 VAL A N 1
ATOM 555 C CA . VAL A 1 74 ? 0.550 -5.249 -6.500 1.00 82.69 74 VAL A CA 1
ATOM 556 C C . VAL A 1 74 ? 0.916 -5.412 -7.979 1.00 82.69 74 VAL A C 1
ATOM 558 O O . VAL A 1 74 ? 2.097 -5.313 -8.338 1.00 82.69 74 VAL A O 1
ATOM 561 N N . ARG A 1 75 ? -0.097 -5.601 -8.833 1.00 88.69 75 ARG A N 1
ATOM 562 C CA . ARG A 1 75 ? 0.042 -5.566 -10.292 1.00 88.69 75 ARG A CA 1
ATOM 563 C C . ARG A 1 75 ? -0.404 -4.203 -10.812 1.00 88.69 75 ARG A C 1
ATOM 565 O O . ARG A 1 75 ? -1.505 -3.752 -10.526 1.00 88.69 75 ARG A O 1
ATOM 572 N N . TYR A 1 76 ? 0.432 -3.573 -11.623 1.00 91.06 76 TYR A N 1
ATOM 573 C CA . TYR A 1 76 ? 0.119 -2.310 -12.282 1.00 91.06 76 TYR A CA 1
ATOM 574 C C . TYR A 1 76 ? -0.117 -2.576 -13.760 1.00 91.06 76 TYR A C 1
ATOM 576 O O . TYR A 1 76 ? 0.832 -2.805 -14.506 1.00 91.06 76 TYR A O 1
ATOM 584 N N . LYS A 1 77 ? -1.377 -2.559 -14.189 1.00 90.50 77 LYS A N 1
ATOM 585 C CA . LYS A 1 77 ? -1.732 -2.750 -15.596 1.00 90.50 77 LYS A CA 1
ATOM 586 C C . LYS A 1 77 ? -1.885 -1.401 -16.278 1.00 90.50 77 LYS A C 1
ATOM 588 O O . LYS A 1 77 ? -2.632 -0.550 -15.803 1.00 90.50 77 LYS A O 1
ATOM 593 N N . CYS A 1 78 ? -1.220 -1.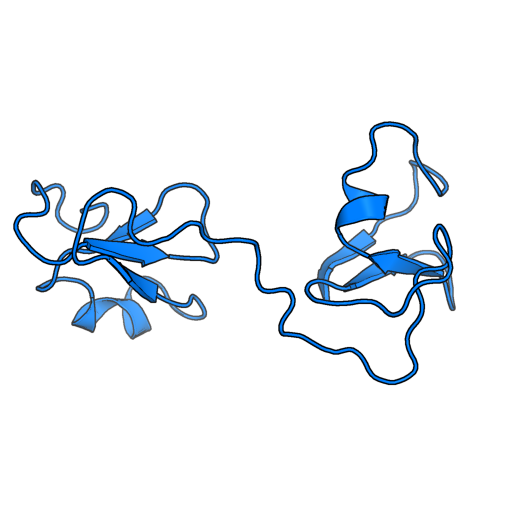216 -17.410 1.00 93.31 78 CYS A N 1
ATOM 594 C CA . CYS A 1 78 ? -1.441 -0.041 -18.240 1.00 93.31 78 CYS A CA 1
ATOM 595 C C . CYS A 1 78 ? -2.866 -0.070 -18.818 1.00 93.31 78 CYS A C 1
ATOM 597 O O . CYS A 1 78 ? -3.263 -1.059 -19.436 1.00 93.31 78 CYS A O 1
ATOM 599 N N . GLY A 1 79 ? -3.628 1.009 -18.636 1.00 89.94 79 GLY A N 1
ATOM 600 C CA . GLY A 1 79 ? -4.971 1.166 -19.204 1.00 89.94 79 GLY A CA 1
ATOM 601 C C . GLY A 1 79 ? -4.963 1.468 -20.705 1.00 89.94 79 GLY A C 1
ATOM 602 O O . GLY A 1 79 ? -5.940 1.193 -21.395 1.00 89.94 79 GLY A O 1
ATOM 603 N N . ASN A 1 80 ? -3.848 1.989 -21.217 1.00 92.56 80 ASN A N 1
ATOM 604 C CA . ASN A 1 80 ? -3.697 2.387 -22.617 1.00 92.56 80 ASN A CA 1
ATOM 605 C C . ASN A 1 80 ? -3.154 1.244 -23.490 1.00 92.56 80 ASN A C 1
ATOM 607 O O . ASN A 1 80 ? -3.312 1.261 -24.709 1.00 92.56 80 ASN A O 1
ATOM 611 N N . CYS A 1 81 ? -2.508 0.244 -22.884 1.00 91.00 81 CYS A N 1
ATOM 612 C CA . CYS A 1 81 ? -1.885 -0.870 -23.591 1.00 91.00 81 CYS A CA 1
ATOM 613 C C . CYS A 1 81 ? -2.606 -2.189 -23.307 1.00 91.00 81 CYS A C 1
ATOM 615 O O . CYS A 1 81 ? -2.982 -2.492 -22.176 1.00 91.00 81 CYS A O 1
ATOM 617 N N . VAL A 1 82 ? -2.729 -3.028 -24.339 1.00 84.94 82 VAL A N 1
ATOM 618 C CA . VAL A 1 82 ? -3.454 -4.306 -24.248 1.00 84.94 82 VAL A CA 1
ATOM 619 C C . VAL A 1 82 ? -2.814 -5.243 -23.220 1.00 84.94 82 VAL A C 1
ATOM 621 O O . VAL A 1 82 ? -3.514 -5.763 -22.354 1.00 84.94 82 VAL A O 1
ATOM 624 N N . ASN A 1 83 ? -1.489 -5.406 -23.260 1.00 86.62 83 ASN A N 1
ATOM 625 C CA . ASN A 1 83 ? -0.741 -6.369 -22.444 1.00 86.62 83 ASN A CA 1
ATOM 626 C C . ASN A 1 83 ? 0.545 -5.739 -21.901 1.00 86.62 83 ASN A C 1
ATOM 628 O O . ASN A 1 83 ? 1.631 -6.166 -22.270 1.00 86.62 83 ASN A O 1
ATOM 632 N N . PHE A 1 84 ? 0.415 -4.679 -21.103 1.00 92.31 84 PHE A N 1
ATOM 633 C CA . PHE A 1 84 ? 1.560 -4.108 -20.402 1.00 92.31 84 PHE A CA 1
ATOM 634 C C . PHE A 1 84 ? 1.302 -4.081 -18.898 1.00 92.31 84 PHE A C 1
ATOM 636 O O . PHE A 1 84 ? 0.361 -3.428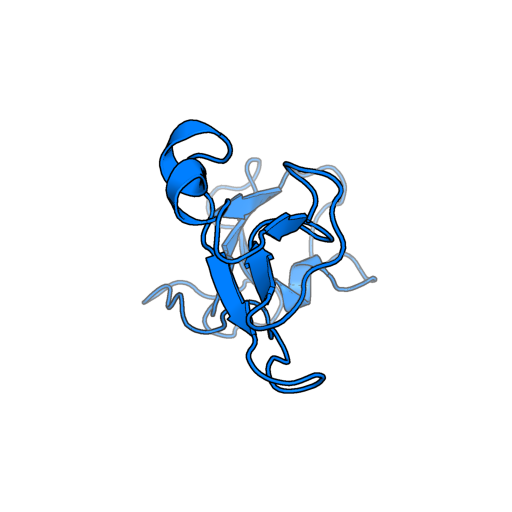 -18.435 1.00 92.31 84 PHE A O 1
ATOM 643 N N . ASP A 1 85 ? 2.134 -4.807 -18.161 1.00 92.56 85 ASP A N 1
ATOM 644 C CA . ASP A 1 85 ? 2.039 -5.029 -16.728 1.00 92.56 85 ASP A CA 1
ATOM 645 C C . ASP A 1 85 ? 3.377 -4.725 -16.039 1.00 92.56 85 ASP A C 1
ATOM 647 O O . ASP A 1 85 ? 4.443 -5.183 -16.449 1.00 92.56 85 ASP A O 1
ATOM 651 N N . LEU A 1 86 ? 3.326 -3.983 -14.934 1.00 92.56 86 LEU A N 1
ATOM 652 C CA . LEU A 1 86 ? 4.470 -3.687 -14.079 1.00 92.56 86 LEU A CA 1
ATOM 653 C C . LEU A 1 86 ? 4.264 -4.258 -12.676 1.00 92.56 86 LEU A C 1
ATOM 655 O O . LEU A 1 86 ? 3.157 -4.294 -12.137 1.00 92.56 86 LEU A O 1
ATOM 659 N N . CYS A 1 87 ? 5.358 -4.700 -12.060 1.00 90.75 87 CYS A N 1
ATOM 660 C CA . CYS A 1 87 ? 5.386 -4.949 -10.622 1.00 90.75 87 CYS A CA 1
ATOM 661 C C . CYS A 1 87 ? 5.623 -3.637 -9.864 1.00 90.75 87 CYS A C 1
ATOM 663 O O . CYS A 1 87 ? 6.191 -2.696 -10.420 1.00 90.75 87 CYS A O 1
ATOM 665 N N . GLY A 1 88 ? 5.278 -3.602 -8.574 1.00 87.31 88 GLY A N 1
ATOM 666 C CA . GLY A 1 88 ? 5.457 -2.397 -7.752 1.00 87.31 88 GLY A CA 1
ATOM 667 C C . GLY A 1 88 ? 6.884 -1.842 -7.718 1.00 87.31 88 GLY A C 1
ATOM 668 O O . GLY A 1 88 ? 7.063 -0.635 -7.672 1.00 87.31 88 GLY A O 1
ATOM 669 N N . ASN A 1 89 ? 7.912 -2.688 -7.841 1.00 89.19 89 ASN A N 1
ATOM 670 C CA . ASN A 1 89 ? 9.296 -2.202 -7.894 1.00 89.19 89 ASN A CA 1
ATOM 671 C C . ASN A 1 89 ? 9.626 -1.462 -9.199 1.00 89.19 89 ASN A C 1
ATOM 673 O O . ASN A 1 89 ? 10.470 -0.578 -9.188 1.00 89.19 89 ASN A O 1
ATOM 677 N N . CYS A 1 90 ? 9.025 -1.866 -10.321 1.00 90.31 90 CYS A N 1
ATOM 678 C CA . CYS A 1 90 ? 9.264 -1.220 -11.613 1.00 90.31 90 CYS A CA 1
ATOM 679 C C . CYS A 1 90 ? 8.414 0.033 -11.797 1.00 90.31 90 CYS A C 1
ATOM 681 O O . CYS A 1 90 ? 8.820 0.912 -12.545 1.00 90.31 90 CYS A O 1
ATOM 683 N N . GLU A 1 91 ? 7.255 0.099 -11.143 1.00 90.25 91 GLU A N 1
ATOM 684 C CA . GLU A 1 91 ? 6.439 1.312 -11.109 1.00 90.25 91 GLU A CA 1
ATOM 685 C C . GLU A 1 91 ? 7.051 2.382 -10.193 1.00 90.25 91 GLU A C 1
ATOM 687 O O . GLU A 1 91 ? 7.111 3.540 -10.580 1.00 90.25 91 GLU A O 1
ATOM 692 N N . ALA A 1 92 ? 7.618 1.991 -9.047 1.00 86.19 92 ALA A N 1
ATOM 693 C CA . ALA A 1 92 ? 8.314 2.904 -8.137 1.00 86.19 92 ALA A CA 1
ATOM 694 C C . ALA A 1 92 ? 9.746 3.288 -8.581 1.00 86.19 92 ALA A C 1
ATOM 696 O O . ALA A 1 92 ? 10.454 3.977 -7.844 1.00 86.19 92 ALA A O 1
ATOM 697 N N . ASP A 1 93 ? 10.214 2.808 -9.738 1.00 85.81 93 ASP A N 1
ATOM 698 C CA . ASP A 1 93 ? 11.547 3.129 -10.257 1.00 85.81 93 ASP A CA 1
ATOM 699 C C . ASP A 1 93 ? 11.558 4.574 -10.796 1.00 85.81 93 ASP A C 1
ATOM 701 O O . ASP A 1 93 ? 10.688 4.929 -11.591 1.00 85.81 93 ASP A O 1
ATOM 705 N N . PRO A 1 94 ? 12.534 5.418 -10.413 1.00 84.75 94 PRO A N 1
ATOM 706 C CA . PRO A 1 94 ? 12.607 6.806 -10.878 1.00 84.75 94 PRO A CA 1
ATOM 707 C C . PRO A 1 94 ? 12.808 6.932 -12.395 1.00 84.75 94 PRO A C 1
ATOM 709 O O . PRO A 1 94 ? 12.529 7.981 -12.971 1.00 84.75 94 PRO A O 1
ATOM 712 N N . ILE A 1 95 ? 13.315 5.885 -13.052 1.00 85.06 95 ILE A N 1
ATOM 713 C CA . ILE A 1 95 ? 13.432 5.823 -14.506 1.00 85.06 95 ILE A CA 1
ATOM 714 C C . ILE A 1 95 ? 12.198 5.102 -15.034 1.00 85.06 95 ILE A C 1
ATOM 716 O O . ILE A 1 95 ? 12.112 3.870 -14.924 1.00 85.06 95 ILE A O 1
ATOM 720 N N . SER A 1 96 ? 11.300 5.865 -15.665 1.00 83.50 96 SER A N 1
ATOM 721 C CA . SER A 1 96 ? 10.091 5.311 -16.270 1.00 83.50 96 SER A CA 1
ATOM 722 C C . SER A 1 96 ? 10.427 4.157 -17.215 1.00 83.50 96 SER A C 1
ATOM 724 O O . SER A 1 96 ? 11.303 4.255 -18.078 1.00 83.50 96 SER A O 1
ATOM 726 N N . LYS A 1 97 ? 9.735 3.031 -17.026 1.00 85.88 97 LYS A N 1
ATOM 727 C CA . LYS A 1 97 ? 9.881 1.819 -17.849 1.00 85.88 97 LYS A CA 1
ATOM 728 C C . LYS A 1 97 ? 8.860 1.751 -18.986 1.00 85.88 97 LYS A C 1
ATOM 730 O O . LYS A 1 97 ? 8.837 0.767 -19.720 1.00 85.88 97 LYS A O 1
ATOM 735 N N . HIS A 1 98 ? 8.008 2.767 -19.091 1.00 88.00 98 HIS A N 1
ATOM 736 C CA . HIS A 1 98 ? 6.928 2.890 -20.065 1.00 88.00 98 HIS A CA 1
ATOM 737 C C . HIS A 1 98 ? 6.676 4.364 -20.393 1.00 88.00 98 HIS A C 1
ATOM 739 O O . HIS A 1 98 ? 7.271 5.248 -19.780 1.00 88.00 98 HIS A O 1
ATOM 745 N N . ASP A 1 99 ? 5.792 4.636 -21.345 1.00 86.94 99 ASP A N 1
ATOM 746 C CA . ASP A 1 99 ? 5.331 5.998 -21.620 1.00 86.94 99 ASP A CA 1
ATOM 747 C C . ASP A 1 99 ? 4.729 6.639 -20.356 1.00 86.94 99 ASP A C 1
ATOM 749 O O . ASP A 1 99 ? 3.845 6.068 -19.714 1.00 86.94 99 ASP A O 1
ATOM 753 N N . GLU A 1 100 ? 5.215 7.828 -20.005 1.00 85.00 100 GLU A N 1
ATOM 754 C CA . GLU A 1 100 ? 4.783 8.602 -18.836 1.00 85.00 100 GLU A CA 1
ATOM 755 C C . GLU A 1 100 ? 3.353 9.150 -18.962 1.00 85.00 100 GLU A C 1
ATOM 757 O O . GLU A 1 100 ? 2.709 9.443 -17.957 1.00 85.00 100 GLU A O 1
ATOM 762 N N . ASN A 1 101 ? 2.820 9.233 -20.184 1.00 87.44 101 ASN A N 1
ATOM 763 C CA . ASN A 1 101 ? 1.447 9.670 -20.440 1.00 87.44 101 ASN A CA 1
ATOM 764 C C . ASN A 1 101 ? 0.426 8.532 -20.302 1.00 87.44 101 ASN A C 1
ATOM 766 O O . ASN A 1 101 ? -0.782 8.750 -20.427 1.00 87.44 101 ASN A O 1
ATOM 770 N N . HIS A 1 102 ? 0.886 7.298 -20.090 1.00 89.69 102 HIS A N 1
ATOM 771 C CA . HIS A 1 102 ? 0.015 6.144 -19.952 1.00 89.69 102 HIS A CA 1
ATOM 772 C C . HIS A 1 102 ? -0.402 5.915 -18.501 1.00 89.69 102 HIS A C 1
ATOM 774 O O . HIS A 1 102 ? 0.412 5.888 -17.582 1.00 89.69 102 HIS A O 1
ATOM 780 N N . ILE A 1 103 ? -1.699 5.686 -18.302 1.00 87.88 103 ILE A N 1
ATOM 781 C CA . ILE A 1 103 ? -2.273 5.514 -16.968 1.00 87.88 103 ILE A CA 1
ATOM 782 C C . ILE A 1 103 ? -2.077 4.068 -16.517 1.00 87.88 103 ILE A C 1
ATOM 784 O O . ILE A 1 103 ? -2.357 3.128 -17.269 1.00 87.88 103 ILE A O 1
ATOM 788 N N . PHE A 1 104 ? -1.649 3.885 -15.269 1.00 90.31 104 PHE A N 1
ATOM 789 C CA . PHE A 1 104 ? -1.564 2.579 -14.627 1.00 90.31 104 PHE A CA 1
ATOM 790 C C . PHE A 1 104 ? -2.692 2.382 -13.619 1.00 90.31 104 PHE A C 1
ATOM 792 O O . PHE A 1 104 ? -2.944 3.222 -12.758 1.00 90.31 104 PHE A O 1
ATOM 799 N N . ILE A 1 105 ? -3.361 1.236 -13.726 1.00 87.81 105 ILE A N 1
ATOM 800 C CA . ILE A 1 105 ? -4.410 0.795 -12.812 1.00 87.81 105 ILE A CA 1
ATOM 801 C C . ILE A 1 105 ? -3.806 -0.236 -11.863 1.00 87.81 105 ILE A C 1
ATOM 803 O O . ILE A 1 105 ? -3.150 -1.188 -12.297 1.00 87.81 105 ILE A O 1
ATOM 807 N N . LYS A 1 106 ? -4.048 -0.044 -10.567 1.00 87.94 106 LYS A N 1
ATOM 808 C CA . LYS A 1 106 ? -3.626 -0.951 -9.501 1.00 87.94 106 L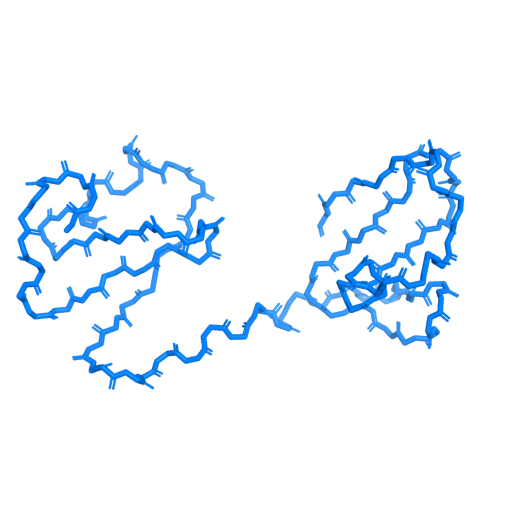YS A CA 1
ATOM 809 C C . LYS A 1 106 ? -4.613 -2.119 -9.381 1.00 87.94 106 LYS A C 1
ATOM 811 O O . LYS A 1 106 ? -5.793 -1.878 -9.130 1.00 87.94 106 LYS A O 1
ATOM 816 N N . ILE A 1 107 ? -4.127 -3.350 -9.554 1.00 79.00 107 ILE A N 1
ATOM 817 C CA . ILE A 1 107 ? -4.889 -4.612 -9.505 1.00 79.00 107 ILE A CA 1
ATOM 818 C C . ILE A 1 107 ? -4.303 -5.544 -8.439 1.00 79.00 107 ILE A C 1
ATOM 820 O O . ILE A 1 107 ? -3.054 -5.609 -8.305 1.00 79.00 107 ILE A O 1
#

InterPro domains:
  IPR000433 Zinc finger, ZZ-type [PF00569] (1-29)
  IPR000433 Zinc finger, ZZ-type [PF00569] (59-93)
  IPR000433 Zinc finger, ZZ-type [PS01357] (1-27)
  IPR000433 Zinc finger, ZZ-type [PS01357] (64-90)
  IPR000433 Zinc finger, ZZ-type [PS50135] (59-107)
  IPR000433 Zinc finger, ZZ-type [SM00291] (1-40)
  IPR000433 Zinc finger, ZZ-type [SM00291] (58-103)
  IPR043145 Zinc finger, ZZ-type superfamily [G3DSA:3.30.60.90] (1-43)
  IPR043145 Zinc finger, ZZ-type superfamily [G3DSA:3.30.60.90] (52-107)
  IPR052260 Autophagy Receptor and Signaling Regulator [PTHR15090] (52-107)

Organism: NCBI:txid44941

Foldseek 3Di:
DVPPPDDADFKWKDWLVDPDDIDHPVCVVVCCPPPNPIDIDIDGDDPPDPCPQFLDPFDPPAAAPQPRHGAGHKWWDWPVDPRHIHHPVQVPDPDNSDDPPTDTDID

pLDDT: mean 84.53, std 10.9, range [48.0, 95.38]

Radius of gyration: 17.51 Å; chains: 1; bounding box: 32×28×49 Å